Protein AF-A0A6A4KPT2-F1 (afdb_monomer_lite)

Foldseek 3Di:
DVCCVPPVVVVVVVVVPPPQPPDPVVQVPDPDHDDDPPDDPVVVQVVLVVVVWDWDDDPRGIDTDDDVVVSCVVVVVVVVVVVVVVVVVVCVVPDDDDDDDDDPPDDDDPVVVPDD

Radius of gyration: 29.13 Å; chains: 1; bounding box: 62×28×82 Å

InterPro domains:
  IPR007816 ResB-like domain [PF05140] (2-108)
  IPR023494 Cytochrome c biogenesis protein Ccs1/CcsB/ResB [PTHR31566] (1-115)

Sequence (116 aa):
MACTYTTQIPLVKVARRWSFSHSAESISKQEFAETLPRASIQDLGVILMGFLYKVFLKGPSLYAFKGLAGRFAPIGVHLAMLLIMVGGTLTAAGSFKGSVTVPQGLNFIVGDVLGP

pLDDT: mean 74.94, std 12.78, range [47.69, 95.12]

Structure (mmCIF, N/CA/C/O backbone):
data_AF-A0A6A4KPT2-F1
#
_entry.id   AF-A0A6A4KPT2-F1
#
loop_
_atom_site.group_PDB
_atom_site.id
_atom_site.type_symbol
_atom_site.label_atom_id
_atom_site.label_alt_id
_atom_site.label_comp_id
_atom_site.label_asym_id
_atom_site.label_entity_id
_atom_site.label_seq_id
_atom_site.pdbx_PDB_ins_code
_atom_site.Cartn_x
_atom_site.Cartn_y
_atom_site.Cartn_z
_atom_site.occupancy
_atom_site.B_iso_or_equiv
_atom_site.auth_seq_id
_atom_site.auth_comp_id
_atom_site.auth_asym_id
_atom_site.auth_atom_id
_atom_site.pdbx_PDB_model_num
ATOM 1 N N . MET A 1 1 ? 8.492 11.849 -7.154 1.00 47.69 1 MET A N 1
ATOM 2 C CA . MET A 1 1 ? 9.135 11.174 -5.998 1.00 47.69 1 MET A CA 1
ATOM 3 C C . MET A 1 1 ? 8.644 11.682 -4.637 1.00 47.69 1 MET A C 1
ATOM 5 O O . MET A 1 1 ? 8.608 10.889 -3.708 1.00 47.69 1 MET A O 1
ATOM 9 N N . ALA A 1 2 ? 8.203 12.943 -4.507 1.00 49.81 2 ALA A N 1
ATOM 10 C CA . ALA A 1 2 ? 7.696 13.495 -3.243 1.00 49.81 2 ALA A CA 1
ATOM 11 C C . ALA A 1 2 ? 6.436 12.788 -2.695 1.00 49.81 2 ALA A C 1
ATOM 13 O O . ALA A 1 2 ? 6.341 12.553 -1.499 1.00 49.81 2 ALA A O 1
ATOM 14 N N . CYS A 1 3 ? 5.506 12.367 -3.555 1.00 55.00 3 CYS A N 1
ATOM 15 C CA . CYS A 1 3 ? 4.214 11.795 -3.156 1.00 55.00 3 CYS A CA 1
ATOM 16 C C . CYS A 1 3 ? 4.296 10.422 -2.452 1.00 55.00 3 CYS A C 1
ATOM 18 O O . CYS A 1 3 ? 3.539 10.178 -1.520 1.00 55.00 3 CYS A O 1
ATOM 20 N N . THR A 1 4 ? 5.239 9.538 -2.800 1.00 56.41 4 THR A N 1
ATOM 21 C CA . THR A 1 4 ? 5.431 8.260 -2.077 1.00 56.41 4 THR A CA 1
ATOM 22 C C . THR A 1 4 ? 5.882 8.499 -0.629 1.00 56.41 4 THR A C 1
ATOM 24 O O . THR A 1 4 ? 5.414 7.841 0.298 1.00 56.41 4 THR A O 1
ATOM 27 N N . TYR A 1 5 ? 6.762 9.481 -0.418 1.00 53.12 5 TYR A N 1
ATOM 28 C CA . TYR A 1 5 ? 7.323 9.780 0.898 1.00 53.12 5 TYR A CA 1
ATOM 29 C C . TYR A 1 5 ? 6.356 10.581 1.779 1.00 53.12 5 TYR A C 1
ATOM 31 O O . TYR A 1 5 ? 6.262 10.325 2.978 1.00 53.12 5 TYR A O 1
ATOM 39 N N . THR A 1 6 ? 5.600 11.513 1.189 1.00 52.69 6 THR A N 1
ATOM 40 C CA . THR A 1 6 ? 4.708 12.408 1.940 1.00 52.69 6 THR A CA 1
ATOM 41 C C . THR A 1 6 ? 3.320 11.830 2.203 1.00 52.69 6 THR A C 1
ATOM 43 O O . THR A 1 6 ? 2.732 12.183 3.221 1.00 52.69 6 THR A O 1
ATOM 46 N N . THR A 1 7 ? 2.795 10.923 1.363 1.00 56.88 7 THR A N 1
ATOM 47 C CA . THR A 1 7 ? 1.440 10.361 1.562 1.00 56.88 7 THR A CA 1
ATOM 48 C C . THR A 1 7 ? 1.412 8.854 1.819 1.00 56.88 7 THR A C 1
ATOM 50 O O . THR A 1 7 ? 0.592 8.401 2.616 1.00 56.88 7 THR A O 1
ATOM 53 N N . GLN A 1 8 ? 2.315 8.057 1.231 1.00 51.06 8 GLN A N 1
ATOM 54 C CA . GLN A 1 8 ? 2.227 6.588 1.317 1.00 51.06 8 GLN A CA 1
ATOM 55 C C . GLN A 1 8 ? 2.937 5.994 2.548 1.00 51.06 8 GLN A C 1
ATOM 57 O O . GLN A 1 8 ? 2.390 5.100 3.196 1.00 51.06 8 GLN A O 1
ATOM 62 N N . ILE A 1 9 ? 4.112 6.504 2.939 1.00 56.25 9 ILE A N 1
ATOM 63 C CA . ILE A 1 9 ? 4.850 6.011 4.125 1.00 56.25 9 ILE A CA 1
ATOM 64 C C . ILE A 1 9 ? 4.100 6.246 5.456 1.00 56.25 9 ILE A C 1
ATOM 66 O O . ILE A 1 9 ? 4.073 5.324 6.283 1.00 56.25 9 ILE A O 1
ATOM 70 N N . PRO A 1 10 ? 3.455 7.407 5.699 1.00 54.28 10 PRO A N 1
ATOM 71 C CA . PRO A 1 10 ? 2.662 7.615 6.911 1.00 54.28 10 PRO A CA 1
ATOM 72 C C . PRO A 1 10 ? 1.471 6.654 6.985 1.00 54.28 10 PRO A C 1
ATOM 74 O O . PRO A 1 10 ? 1.222 6.057 8.032 1.00 54.28 10 PRO A O 1
ATOM 77 N N . LEU A 1 11 ? 0.785 6.432 5.858 1.00 54.00 11 LEU A N 1
ATOM 78 C CA . LEU A 1 11 ? -0.401 5.580 5.784 1.00 54.00 11 LEU A CA 1
ATOM 79 C C . LEU A 1 11 ? -0.075 4.107 6.070 1.00 54.00 11 LEU A C 1
ATOM 81 O O . LEU A 1 11 ? -0.829 3.434 6.770 1.00 54.00 11 LEU A O 1
ATOM 85 N N . VAL A 1 12 ? 1.074 3.614 5.592 1.00 54.44 12 VAL A N 1
ATOM 86 C CA . VAL A 1 12 ? 1.548 2.251 5.884 1.00 54.44 12 VAL A CA 1
ATOM 87 C C . VAL A 1 12 ? 1.994 2.115 7.339 1.00 54.44 12 VAL A C 1
ATOM 89 O O . VAL A 1 12 ? 1.676 1.110 7.968 1.00 54.44 12 VAL A O 1
ATOM 92 N N . LYS A 1 13 ? 2.672 3.116 7.922 1.00 51.16 13 LYS A N 1
ATOM 93 C CA . LYS A 1 13 ? 3.017 3.106 9.359 1.00 51.16 13 LYS A CA 1
ATOM 94 C C . LYS A 1 13 ? 1.772 3.088 10.254 1.00 51.16 13 LYS A C 1
ATOM 96 O O . LYS A 1 13 ? 1.773 2.377 11.258 1.00 51.16 13 LYS A O 1
ATOM 101 N N . VAL A 1 14 ? 0.717 3.815 9.880 1.00 54.25 14 VAL A N 1
ATOM 102 C CA . VAL A 1 14 ? -0.575 3.811 10.587 1.00 54.25 14 VAL A CA 1
ATOM 103 C C . VAL A 1 14 ? -1.312 2.485 10.379 1.00 54.25 14 VAL A C 1
ATOM 105 O O . VAL A 1 14 ? -1.782 1.901 11.349 1.00 54.25 14 VAL A O 1
ATOM 108 N N . ALA A 1 15 ? -1.327 1.940 9.159 1.00 52.38 15 ALA A N 1
ATOM 109 C CA . ALA A 1 15 ? -1.913 0.628 8.883 1.00 52.38 15 ALA A CA 1
ATOM 110 C C . ALA A 1 15 ? -1.187 -0.517 9.611 1.00 52.38 15 ALA A C 1
ATOM 112 O O . ALA A 1 15 ? -1.821 -1.504 9.959 1.00 52.38 15 ALA A O 1
ATOM 113 N N . ARG A 1 16 ? 0.123 -0.391 9.875 1.00 47.88 16 ARG A N 1
ATOM 114 C CA . ARG A 1 16 ? 0.915 -1.385 10.623 1.00 47.88 16 ARG A CA 1
ATOM 115 C C . ARG A 1 16 ? 0.788 -1.260 12.144 1.00 47.88 16 ARG A C 1
ATOM 117 O O . ARG A 1 16 ? 1.175 -2.188 12.850 1.00 47.88 16 ARG A O 1
ATOM 124 N N . ARG A 1 17 ? 0.239 -0.156 12.667 1.00 49.78 17 ARG A N 1
ATOM 125 C CA . ARG A 1 17 ? -0.199 -0.045 14.069 1.00 49.78 17 ARG A CA 1
ATOM 126 C C . ARG A 1 17 ? -1.589 -0.672 14.218 1.00 49.78 17 ARG A C 1
ATOM 128 O O . ARG A 1 17 ? -2.545 -0.025 14.627 1.00 49.78 17 ARG A O 1
ATOM 135 N N . TRP A 1 18 ? -1.684 -1.968 13.930 1.00 54.91 18 TRP A N 1
ATOM 136 C CA . TRP A 1 18 ? -2.767 -2.836 14.400 1.00 54.91 18 TRP A CA 1
ATOM 137 C C . TRP A 1 18 ? -2.623 -3.060 15.911 1.00 54.91 18 TRP A C 1
ATOM 139 O O . TRP A 1 18 ? -2.360 -4.162 16.388 1.00 54.91 18 TRP A O 1
ATOM 149 N N . SER A 1 19 ? -2.714 -1.977 16.679 1.00 51.22 19 SER A N 1
ATOM 150 C CA . SER A 1 19 ? -2.873 -2.070 18.119 1.00 51.22 19 SER A CA 1
ATOM 151 C C . SER A 1 19 ? -4.347 -2.358 18.349 1.00 51.22 19 SER A C 1
ATOM 153 O O . SER A 1 19 ? -5.195 -1.517 18.059 1.00 51.22 19 SER A O 1
ATOM 155 N N . PHE A 1 20 ? -4.661 -3.576 18.788 1.00 55.47 20 PHE A N 1
ATOM 156 C CA . PHE A 1 20 ? -5.970 -3.856 19.361 1.00 55.47 20 PHE A CA 1
ATOM 157 C C . PHE A 1 20 ? -6.186 -2.824 20.472 1.00 55.47 20 PHE A C 1
ATOM 159 O O . PHE A 1 20 ? -5.454 -2.825 21.463 1.00 55.47 20 PHE A O 1
ATOM 166 N N . SER A 1 21 ? -7.124 -1.895 20.271 1.00 58.53 21 SER A N 1
ATOM 167 C CA . SER A 1 21 ? -7.464 -0.916 21.300 1.00 58.53 21 SER A CA 1
ATOM 168 C C . SER A 1 21 ? -8.128 -1.678 22.436 1.00 58.53 21 SER A C 1
ATOM 170 O O . SER A 1 21 ? -9.280 -2.085 22.336 1.00 58.53 21 SER A O 1
ATOM 172 N N . HIS A 1 22 ? -7.370 -1.929 23.499 1.00 60.06 22 HIS A N 1
ATOM 173 C CA . HIS A 1 22 ? -7.850 -2.671 24.663 1.00 60.06 22 HIS A CA 1
ATOM 174 C C . HIS A 1 22 ? -8.641 -1.786 25.641 1.00 60.06 22 HIS A C 1
ATOM 176 O O . HIS A 1 22 ? -9.320 -2.309 26.519 1.00 60.06 22 HIS A O 1
ATOM 182 N N . SER A 1 23 ? -8.580 -0.456 25.494 1.00 64.31 23 SER A N 1
ATOM 183 C CA . SER A 1 23 ? -9.306 0.481 26.357 1.00 64.31 23 SER A CA 1
ATOM 184 C C . SER A 1 23 ? -10.642 0.884 25.735 1.00 64.31 23 SER A C 1
ATOM 186 O O . SER A 1 23 ? -10.665 1.571 24.709 1.00 64.31 23 SER A O 1
ATOM 188 N N . ALA A 1 24 ? -11.746 0.507 26.385 1.00 66.75 24 ALA A N 1
ATOM 189 C CA . ALA A 1 24 ? -13.103 0.913 26.010 1.00 66.75 24 ALA A CA 1
ATOM 190 C C . ALA A 1 24 ? -13.260 2.444 25.951 1.00 66.75 24 ALA A C 1
ATOM 192 O O . ALA A 1 24 ? -13.935 2.962 25.067 1.00 66.75 24 ALA A O 1
ATOM 193 N N . GLU A 1 25 ? -12.550 3.171 26.818 1.00 65.81 25 GLU A N 1
ATOM 194 C CA . GLU A 1 25 ? -12.540 4.637 26.852 1.00 65.81 25 GLU A CA 1
ATOM 195 C C . GLU A 1 25 ? -11.884 5.254 25.602 1.00 65.81 25 GLU A C 1
ATOM 197 O O . GLU A 1 25 ? -12.239 6.347 25.170 1.00 65.81 25 GLU A O 1
ATOM 202 N N . SER A 1 26 ? -10.925 4.552 24.984 1.00 66.69 26 SER A N 1
ATOM 203 C CA . SER A 1 26 ? -10.324 4.996 23.715 1.00 66.69 26 SER A CA 1
ATOM 204 C C . SER A 1 26 ? -11.262 4.791 22.527 1.00 66.69 26 SER A C 1
ATOM 206 O O . SER A 1 26 ? -11.211 5.554 21.566 1.00 66.69 26 SER A O 1
ATOM 208 N N . ILE A 1 27 ? -12.120 3.769 22.604 1.00 72.44 27 ILE A N 1
ATOM 209 C CA . ILE A 1 27 ? -13.096 3.434 21.565 1.00 72.44 27 ILE A CA 1
ATOM 210 C C . ILE A 1 27 ? -14.275 4.404 21.644 1.00 72.44 27 ILE A C 1
ATOM 212 O O . ILE A 1 27 ? -14.687 4.927 20.619 1.00 72.44 27 ILE A O 1
ATOM 216 N N . SER A 1 28 ? -14.751 4.736 22.849 1.00 69.81 28 SER A N 1
ATOM 217 C CA . SER A 1 28 ? -15.833 5.713 23.041 1.00 69.81 28 SER A CA 1
ATOM 218 C C . SER A 1 28 ? -15.453 7.144 22.647 1.00 69.81 28 SER A C 1
ATOM 220 O O . SER A 1 28 ? -16.334 7.966 22.431 1.00 69.81 28 SER A O 1
ATOM 222 N N . LYS A 1 29 ? -14.152 7.458 22.578 1.00 77.62 29 LYS A N 1
ATOM 223 C CA . LYS A 1 29 ? -13.630 8.752 22.105 1.00 77.62 29 LYS A CA 1
ATOM 224 C C . LYS A 1 29 ? -13.499 8.830 20.579 1.00 77.62 29 LYS A C 1
ATOM 226 O O . LYS A 1 29 ? -13.069 9.863 20.071 1.00 77.62 29 LYS A O 1
ATOM 231 N N . GLN A 1 30 ? -13.810 7.759 19.846 1.00 76.81 30 GLN A N 1
ATOM 232 C CA . GLN A 1 30 ? -13.848 7.808 18.387 1.00 76.81 30 GLN A CA 1
ATOM 233 C C . GLN A 1 30 ? -15.086 8.563 17.904 1.00 76.81 30 GLN A C 1
ATOM 235 O O . GLN A 1 30 ? -16.114 8.588 18.570 1.00 76.81 30 GLN A O 1
ATOM 240 N N . GLU A 1 31 ? -14.978 9.158 16.718 1.00 75.88 31 GLU A N 1
ATOM 241 C CA . GLU A 1 31 ? -16.055 9.931 16.089 1.00 75.88 31 GLU A CA 1
ATOM 242 C C . GLU A 1 31 ? -17.331 9.099 15.874 1.00 75.88 31 GLU A C 1
ATOM 244 O O . GLU A 1 31 ? -18.437 9.632 15.891 1.00 75.88 31 GLU A O 1
ATOM 249 N N . PHE A 1 32 ? -17.180 7.779 15.734 1.00 73.62 32 PHE A N 1
ATOM 250 C CA . PHE A 1 32 ? -18.284 6.836 15.654 1.00 73.62 32 PHE A CA 1
ATOM 251 C C . PHE A 1 32 ? -18.055 5.681 16.631 1.00 73.62 32 PHE A C 1
ATOM 253 O O . PHE A 1 32 ? -17.165 4.852 16.429 1.00 73.62 32 PHE A O 1
ATOM 260 N N . ALA A 1 33 ? -18.853 5.634 17.695 1.00 81.00 33 ALA A N 1
ATOM 261 C CA . ALA A 1 33 ? -18.820 4.578 18.696 1.00 81.00 33 ALA A CA 1
ATOM 262 C C . ALA A 1 33 ? -20.243 4.260 19.160 1.00 81.00 33 ALA A C 1
ATOM 264 O O . ALA A 1 33 ? -20.997 5.156 19.531 1.00 81.00 33 ALA A O 1
ATOM 265 N N . GLU A 1 34 ? -20.595 2.977 19.164 1.00 80.25 34 GLU A N 1
ATOM 266 C CA . GLU A 1 34 ? -21.913 2.501 19.576 1.00 80.25 34 GLU A CA 1
ATOM 267 C C . GLU A 1 34 ? -21.764 1.316 20.532 1.00 80.25 34 GLU A C 1
ATOM 269 O O . GLU A 1 34 ? -20.859 0.488 20.391 1.00 80.25 34 GLU A O 1
ATOM 274 N N . THR A 1 35 ? -22.631 1.248 21.542 1.00 81.75 35 THR A N 1
ATOM 275 C CA . THR A 1 35 ? -22.633 0.181 22.543 1.00 81.75 35 THR A CA 1
ATOM 276 C C . THR A 1 35 ? -23.797 -0.769 22.281 1.00 81.75 35 THR A C 1
ATOM 278 O O . THR A 1 35 ? -24.954 -0.364 22.233 1.00 81.75 35 THR A O 1
ATOM 281 N N . LEU A 1 36 ? -23.497 -2.061 22.122 1.00 82.50 36 LEU A N 1
ATOM 282 C CA . LEU A 1 36 ? -24.507 -3.091 21.877 1.00 82.50 36 LEU A CA 1
ATOM 283 C C . LEU A 1 36 ? -24.683 -3.963 23.134 1.00 82.50 36 LEU A C 1
ATOM 285 O O . LEU A 1 36 ? -23.880 -4.868 23.364 1.00 82.50 36 LEU A O 1
ATOM 289 N N . PRO A 1 37 ? -25.727 -3.742 23.955 1.00 76.62 37 PRO A N 1
ATOM 290 C CA . PRO A 1 37 ? -25.880 -4.394 25.261 1.00 76.62 37 PRO A CA 1
ATOM 291 C C . PRO A 1 37 ? -26.263 -5.884 25.198 1.00 76.62 37 PRO A C 1
ATOM 293 O O . PRO A 1 37 ? -26.233 -6.5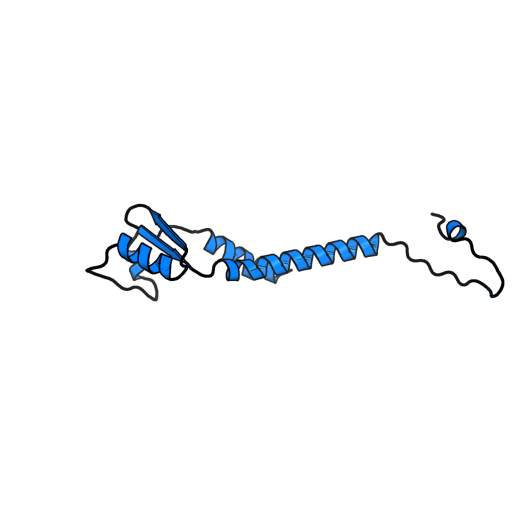65 26.220 1.00 76.62 37 PRO A O 1
ATOM 296 N N . ARG A 1 38 ? -26.645 -6.405 24.024 1.00 79.50 38 ARG A N 1
ATOM 297 C CA . ARG A 1 38 ? -27.075 -7.804 23.816 1.00 79.50 38 ARG A CA 1
ATOM 298 C C . ARG A 1 38 ? -26.335 -8.510 22.673 1.00 79.50 38 ARG A C 1
ATOM 300 O O . ARG A 1 38 ? -26.869 -9.444 22.086 1.00 79.50 38 ARG A O 1
ATOM 307 N N . ALA A 1 39 ? -25.129 -8.065 22.332 1.00 80.69 39 ALA A N 1
ATOM 308 C CA . ALA A 1 39 ? -24.351 -8.670 21.254 1.00 80.69 39 ALA A CA 1
ATOM 309 C C . ALA A 1 39 ? -23.297 -9.648 21.790 1.00 80.69 39 ALA A C 1
ATOM 311 O O . ALA A 1 39 ? -22.553 -9.330 22.718 1.00 80.69 39 ALA A O 1
ATOM 312 N N . SER A 1 40 ? -23.198 -10.824 21.164 1.00 83.88 40 SER A N 1
ATOM 313 C CA . SER A 1 40 ? -22.057 -11.726 21.340 1.00 83.88 40 SER A CA 1
ATOM 314 C C . SER A 1 40 ? -20.993 -11.426 20.290 1.00 83.88 40 SER A C 1
ATOM 316 O O . SER A 1 40 ? -21.287 -11.272 19.106 1.00 83.88 40 SER A O 1
ATOM 318 N N . ILE A 1 41 ? -19.732 -11.406 20.719 1.00 84.25 41 ILE A N 1
ATOM 319 C CA . ILE A 1 41 ? -18.574 -11.184 19.847 1.00 84.25 41 ILE A CA 1
ATOM 320 C C . ILE A 1 41 ? -18.480 -12.271 18.762 1.00 84.25 41 ILE A C 1
ATOM 322 O O . ILE A 1 41 ? -18.068 -12.003 17.636 1.00 84.25 41 ILE A O 1
ATOM 326 N N . GLN A 1 42 ? -18.869 -13.501 19.097 1.00 84.19 42 GLN A N 1
ATOM 327 C CA . GLN A 1 42 ? -18.789 -14.652 18.196 1.00 84.19 42 GLN A CA 1
ATOM 328 C C . GLN A 1 42 ? -19.809 -14.536 17.060 1.00 84.19 42 GLN A C 1
ATOM 330 O O . GLN A 1 42 ? -19.450 -14.706 15.898 1.00 84.19 42 GLN A O 1
ATOM 335 N N . ASP A 1 43 ? -21.047 -14.175 17.398 1.00 87.81 43 ASP A N 1
ATOM 336 C CA . ASP A 1 43 ? -22.134 -13.981 16.436 1.00 87.81 43 ASP A CA 1
ATOM 337 C C . ASP A 1 43 ? -21.828 -12.809 15.492 1.00 87.81 43 ASP A C 1
ATOM 339 O O . ASP A 1 43 ? -21.861 -12.937 14.267 1.00 87.81 43 ASP A O 1
ATOM 343 N N . LEU A 1 44 ? -21.349 -11.696 16.061 1.00 86.56 44 LEU A N 1
ATOM 344 C CA . LEU A 1 44 ? -20.902 -10.544 15.282 1.00 86.56 44 LEU A CA 1
ATOM 345 C C . LEU A 1 44 ? -19.768 -10.918 14.313 1.00 86.56 44 LEU A C 1
ATOM 347 O O . LEU A 1 44 ? -19.755 -10.475 13.167 1.00 86.56 44 LEU A O 1
ATOM 351 N N . GLY A 1 45 ? -18.835 -11.772 14.739 1.00 85.56 45 GLY A N 1
ATOM 352 C CA . GLY A 1 4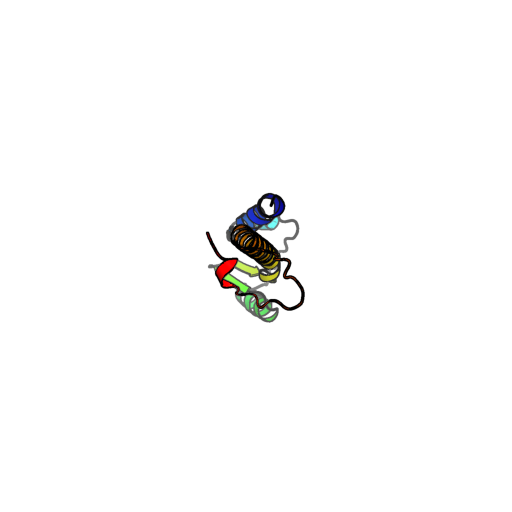5 ? -17.768 -12.273 13.878 1.00 85.56 45 GLY A CA 1
ATOM 353 C C . GLY A 1 45 ? -18.270 -13.090 12.695 1.00 85.56 45 GLY A C 1
ATOM 354 O O . GLY A 1 45 ? -17.788 -12.878 11.584 1.00 85.56 45 GLY A O 1
ATOM 355 N N . VAL A 1 46 ? -19.251 -13.971 12.903 1.00 87.81 46 VAL A N 1
ATOM 356 C CA . VAL A 1 46 ? -19.854 -14.779 11.829 1.00 87.81 46 VAL A CA 1
ATOM 357 C C . VAL A 1 46 ? -20.569 -13.887 10.816 1.00 87.81 46 VAL A C 1
ATOM 359 O O . VAL A 1 46 ? -20.337 -14.014 9.612 1.00 87.81 46 VAL A O 1
ATOM 362 N N . ILE A 1 47 ? -21.368 -12.931 11.294 1.00 89.00 47 ILE A N 1
ATOM 363 C CA . ILE A 1 47 ? -22.093 -11.981 10.443 1.00 89.00 47 ILE A CA 1
ATOM 364 C C . ILE A 1 47 ? -21.112 -11.167 9.589 1.00 89.00 47 ILE A C 1
ATOM 366 O O . ILE A 1 47 ? -21.246 -11.099 8.366 1.00 89.00 47 ILE A O 1
ATOM 370 N N . LEU A 1 48 ? -20.076 -10.590 10.206 1.00 87.19 48 LEU A N 1
ATOM 371 C CA . LEU A 1 48 ? -19.062 -9.794 9.508 1.00 87.19 48 LEU A CA 1
ATOM 372 C C . LEU A 1 48 ? -18.291 -10.617 8.468 1.00 87.19 48 LEU A C 1
ATOM 374 O O . LEU A 1 48 ? -17.992 -10.116 7.380 1.00 87.19 48 LEU A O 1
ATOM 378 N N . MET A 1 49 ? -18.006 -11.885 8.768 1.00 85.25 49 MET A N 1
ATOM 379 C CA . MET A 1 49 ? -17.362 -12.797 7.823 1.00 85.25 49 MET A CA 1
ATOM 380 C C . MET A 1 49 ? -18.233 -13.012 6.573 1.00 85.25 49 MET A C 1
ATOM 382 O O . MET A 1 49 ? -17.712 -12.972 5.457 1.00 85.25 49 MET A O 1
ATOM 386 N N . GLY A 1 50 ? -19.558 -13.117 6.743 1.00 87.12 50 GLY A N 1
ATOM 387 C CA . GLY A 1 50 ? -20.531 -13.171 5.644 1.00 87.12 50 GLY A CA 1
ATOM 388 C C . GLY A 1 50 ? -20.519 -11.932 4.739 1.00 87.12 50 GLY A C 1
ATOM 389 O O . GLY A 1 50 ? -20.729 -12.037 3.533 1.00 87.12 50 GLY A O 1
ATOM 390 N N . PHE A 1 51 ? -20.170 -10.760 5.274 1.00 87.00 51 PHE A N 1
ATOM 391 C CA . PHE A 1 51 ? -20.050 -9.510 4.512 1.00 87.00 51 PHE A CA 1
ATOM 392 C C . PHE A 1 51 ? -18.669 -9.285 3.854 1.00 87.00 51 PHE A C 1
ATOM 394 O O . PHE A 1 51 ? -18.357 -8.163 3.425 1.00 87.00 51 PHE A O 1
ATOM 401 N N . LEU A 1 52 ? -17.839 -10.330 3.734 1.00 84.25 52 LEU A N 1
ATOM 402 C CA . LEU A 1 52 ? -16.454 -10.280 3.235 1.00 84.25 52 LEU A CA 1
ATOM 403 C C . LEU A 1 52 ? -15.521 -9.388 4.075 1.00 84.25 52 LEU A C 1
ATOM 405 O O . LEU A 1 52 ? -14.573 -8.788 3.551 1.00 84.25 52 LEU A O 1
ATOM 409 N N . TYR A 1 53 ? -15.765 -9.281 5.379 1.00 86.12 53 TYR A N 1
ATOM 410 C CA . TYR A 1 53 ? -14.772 -8.705 6.278 1.00 86.12 53 TYR A CA 1
ATOM 411 C C . TYR A 1 53 ? -13.752 -9.769 6.669 1.00 86.12 53 TYR A C 1
ATOM 413 O O . TYR A 1 53 ? -14.080 -10.927 6.918 1.00 86.12 53 TYR A O 1
ATOM 421 N N . LYS A 1 54 ? -12.489 -9.357 6.767 1.00 83.31 54 LYS A N 1
ATOM 422 C CA . LYS A 1 54 ? -11.458 -10.158 7.421 1.00 83.31 54 LYS A CA 1
ATOM 423 C C . LYS A 1 54 ? -11.562 -9.916 8.918 1.00 83.31 54 LYS A C 1
ATOM 425 O O . LYS A 1 54 ? -11.299 -8.803 9.370 1.00 83.31 54 LYS A O 1
ATOM 430 N N . VAL A 1 55 ? -11.981 -10.945 9.648 1.00 85.25 55 VAL A N 1
ATOM 431 C CA . VAL A 1 55 ? -12.212 -10.910 11.095 1.00 85.25 55 VAL A CA 1
ATOM 432 C C . VAL A 1 55 ? -11.025 -11.541 11.822 1.00 85.25 55 VAL A C 1
ATOM 434 O O . VAL A 1 55 ? -10.551 -12.607 11.439 1.00 85.25 55 VAL A O 1
ATOM 437 N N . PHE A 1 56 ? -10.554 -10.884 12.877 1.00 83.06 56 PHE A N 1
ATOM 438 C CA . PHE A 1 56 ? -9.498 -11.346 13.769 1.00 83.06 56 PHE A CA 1
ATOM 439 C C . PHE A 1 56 ? -9.995 -11.280 15.212 1.00 83.06 56 PHE A C 1
ATOM 441 O O . PHE A 1 56 ? -10.411 -10.224 15.692 1.00 83.06 56 PHE A O 1
ATOM 448 N N . LEU A 1 57 ? -9.933 -12.415 15.903 1.00 80.81 57 LEU A N 1
ATOM 449 C CA . LEU A 1 57 ? -10.321 -12.555 17.303 1.00 80.81 57 LEU A CA 1
ATOM 450 C C . LEU A 1 57 ? -9.068 -12.618 18.177 1.00 80.81 57 LEU A C 1
ATOM 452 O O . LEU A 1 57 ? -8.176 -13.429 17.931 1.00 80.81 57 LEU A O 1
ATOM 456 N N . LYS A 1 58 ? -9.005 -11.777 19.211 1.00 76.81 58 LYS A N 1
ATOM 457 C CA . LYS A 1 58 ? -7.943 -11.806 20.223 1.00 76.81 58 LYS A CA 1
ATOM 458 C C . LYS A 1 58 ? -8.566 -11.662 21.610 1.00 76.81 58 LYS A C 1
ATOM 460 O O . LYS A 1 58 ? -8.815 -10.552 22.078 1.00 76.81 58 LYS A O 1
ATOM 465 N N . GLY A 1 59 ? -8.827 -12.793 22.265 1.00 79.19 59 GLY A N 1
ATOM 466 C CA . GLY A 1 59 ? -9.503 -12.826 23.566 1.00 79.19 59 GLY A CA 1
ATOM 467 C C . GLY A 1 59 ? -10.904 -12.189 23.492 1.00 79.19 59 GLY A C 1
ATOM 468 O O . GLY A 1 59 ? -11.668 -12.560 22.603 1.00 79.19 59 GLY A O 1
ATOM 469 N N . PRO A 1 60 ? -11.250 -11.225 24.368 1.00 79.69 60 PRO A N 1
ATOM 470 C CA . PRO A 1 60 ? -12.551 -10.547 24.354 1.00 79.69 60 PRO A CA 1
ATOM 471 C C . PRO A 1 60 ? -12.662 -9.435 23.291 1.00 79.69 60 PRO A C 1
ATOM 473 O O . PRO A 1 60 ? -13.616 -8.664 23.308 1.00 79.69 60 PRO A O 1
ATOM 476 N N . SER A 1 61 ? -11.690 -9.295 22.386 1.00 79.44 61 SER A N 1
ATOM 477 C CA . SER A 1 61 ? -11.680 -8.247 21.360 1.00 79.44 61 SER A CA 1
ATOM 478 C C . SER A 1 61 ? -11.819 -8.838 19.957 1.00 79.44 61 SER A C 1
ATOM 480 O O . SER A 1 61 ? -11.104 -9.775 19.592 1.00 79.44 61 SER A O 1
ATOM 482 N N . LEU A 1 62 ? -12.705 -8.246 19.152 1.00 83.00 62 LEU A N 1
ATOM 483 C CA . LEU A 1 62 ? -12.895 -8.565 17.739 1.00 83.00 62 LEU A CA 1
ATOM 484 C C . LEU A 1 62 ? -12.512 -7.370 16.881 1.00 83.00 62 LEU A C 1
ATOM 486 O O . LEU A 1 62 ? -12.954 -6.249 17.119 1.00 83.00 62 LEU A O 1
ATOM 490 N N . TYR A 1 63 ? -11.698 -7.629 15.868 1.00 82.94 63 TYR A N 1
ATOM 491 C CA . TYR A 1 63 ? -11.315 -6.646 14.871 1.00 82.94 63 TYR A CA 1
ATOM 492 C C . TYR A 1 63 ? -11.741 -7.136 13.494 1.00 82.94 63 TYR A C 1
ATOM 494 O O . TYR A 1 63 ? -11.450 -8.271 13.126 1.00 82.94 63 TYR A O 1
ATOM 502 N N . ALA A 1 64 ? -12.414 -6.289 12.723 1.00 84.12 64 ALA A N 1
ATOM 503 C CA . ALA A 1 64 ? -12.851 -6.633 11.381 1.00 84.12 64 ALA A CA 1
ATOM 504 C C . ALA A 1 64 ? -12.580 -5.493 10.412 1.00 84.12 64 ALA A C 1
ATOM 506 O O . ALA A 1 64 ? -12.812 -4.327 10.722 1.00 84.12 64 ALA A O 1
ATOM 507 N N . PHE A 1 65 ? -12.093 -5.829 9.221 1.00 80.88 65 PHE A N 1
ATOM 508 C CA . PHE A 1 65 ? -11.814 -4.835 8.192 1.00 80.88 65 PHE A CA 1
ATOM 509 C C . PHE A 1 65 ? -12.096 -5.360 6.789 1.00 80.88 65 PHE A C 1
ATOM 511 O O . PHE A 1 65 ? -11.998 -6.554 6.504 1.00 80.88 65 PHE A O 1
ATOM 518 N N . LYS A 1 66 ? -12.397 -4.428 5.888 1.00 81.00 66 LYS A N 1
ATOM 519 C CA . LYS A 1 66 ? -12.658 -4.673 4.469 1.00 81.00 66 LYS A CA 1
ATOM 520 C C . LYS A 1 66 ? -11.896 -3.642 3.635 1.00 81.00 66 LYS A C 1
ATOM 522 O O . LYS A 1 66 ? -11.673 -2.521 4.083 1.00 81.00 66 LYS A O 1
ATOM 527 N N . GLY A 1 67 ? -11.451 -4.023 2.436 1.00 73.88 67 GLY A N 1
ATOM 528 C CA . GLY A 1 67 ? -10.877 -3.069 1.472 1.00 73.88 67 GLY A CA 1
ATOM 529 C C . GLY A 1 67 ? -9.396 -2.706 1.655 1.00 73.88 67 GLY A C 1
ATOM 530 O O . GLY A 1 67 ? -8.934 -1.726 1.076 1.00 73.88 67 GLY A O 1
ATOM 531 N N . LEU A 1 68 ? -8.616 -3.497 2.402 1.00 71.50 68 LEU A N 1
ATOM 532 C CA . LEU A 1 68 ? -7.181 -3.236 2.604 1.00 71.50 68 LEU A CA 1
ATOM 533 C C . LEU A 1 68 ? -6.384 -3.238 1.282 1.00 71.50 68 LEU A C 1
ATOM 535 O O . LEU A 1 68 ? -5.462 -2.446 1.114 1.00 71.50 68 LEU A O 1
ATOM 539 N N . ALA A 1 69 ? -6.777 -4.083 0.322 1.00 69.81 69 ALA A N 1
ATOM 540 C CA . ALA A 1 69 ? -6.145 -4.164 -0.997 1.00 69.81 69 ALA A CA 1
ATOM 541 C C . ALA A 1 69 ? -6.188 -2.823 -1.754 1.00 69.81 69 ALA A C 1
ATOM 543 O O . ALA A 1 69 ? -5.190 -2.424 -2.349 1.00 69.81 69 ALA A O 1
ATOM 544 N N . GLY A 1 70 ? -7.297 -2.082 -1.651 1.00 67.12 70 GLY A N 1
ATOM 545 C CA . GLY A 1 70 ? -7.440 -0.765 -2.280 1.00 67.12 70 GLY A CA 1
ATOM 546 C C . GLY A 1 70 ? -6.493 0.289 -1.702 1.00 67.12 70 GLY A C 1
ATOM 547 O O . GLY A 1 70 ? -6.089 1.202 -2.412 1.00 67.12 70 GLY A O 1
ATOM 548 N N . ARG A 1 71 ? -6.066 0.135 -0.440 1.00 75.12 71 ARG A N 1
ATOM 549 C CA . ARG A 1 71 ? -5.067 1.021 0.181 1.00 75.12 71 ARG A CA 1
ATOM 550 C C . ARG A 1 71 ? -3.632 0.7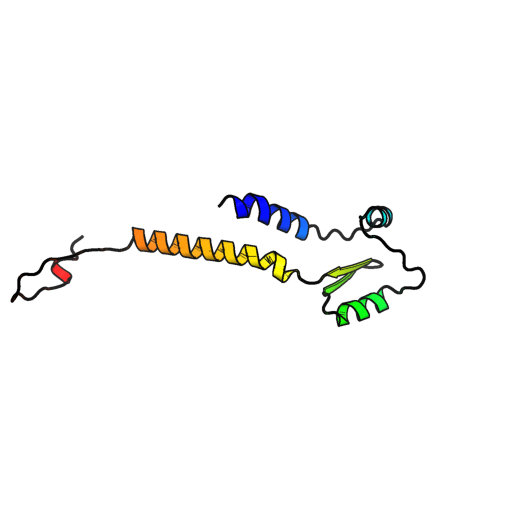00 -0.247 1.00 75.12 71 ARG A C 1
ATOM 552 O O . ARG A 1 71 ? -2.802 1.602 -0.260 1.00 75.12 71 ARG A O 1
ATOM 559 N N . PHE A 1 72 ? -3.335 -0.550 -0.610 1.00 74.00 72 PHE A N 1
ATOM 560 C CA . PHE A 1 72 ? -2.012 -0.952 -1.110 1.00 74.00 72 PHE A CA 1
ATOM 561 C C . PHE A 1 72 ? -1.842 -0.754 -2.620 1.00 74.00 72 PHE A C 1
ATOM 563 O O . PHE A 1 72 ? -0.712 -0.615 -3.085 1.00 74.00 72 PHE A O 1
ATOM 570 N N . ALA A 1 73 ? -2.936 -0.701 -3.383 1.00 77.25 73 ALA A N 1
ATOM 571 C CA . ALA A 1 73 ? -2.887 -0.549 -4.836 1.00 77.25 73 ALA A CA 1
ATOM 572 C C . ALA A 1 73 ? -2.067 0.675 -5.314 1.00 77.25 73 ALA A C 1
ATOM 574 O O . ALA A 1 73 ? -1.201 0.489 -6.172 1.00 77.25 73 ALA A O 1
ATOM 575 N N . PRO A 1 74 ? -2.208 1.889 -4.736 1.00 78.25 74 PRO A N 1
ATOM 576 C CA . PRO A 1 74 ? -1.408 3.046 -5.153 1.00 78.25 74 PRO A CA 1
ATOM 577 C C . PRO A 1 74 ? 0.103 2.865 -4.945 1.00 78.25 74 PRO A C 1
ATOM 579 O O . PRO A 1 74 ? 0.906 3.416 -5.696 1.00 78.25 74 PRO A O 1
ATOM 582 N N . ILE A 1 75 ? 0.501 2.066 -3.950 1.00 80.50 75 ILE A N 1
ATOM 583 C CA . ILE A 1 75 ? 1.911 1.783 -3.652 1.00 80.50 75 ILE A CA 1
ATOM 584 C C . ILE A 1 75 ? 2.509 0.902 -4.752 1.00 80.50 75 ILE A C 1
ATOM 586 O O . ILE A 1 75 ? 3.595 1.190 -5.254 1.00 80.50 75 ILE A O 1
ATOM 590 N N . GLY A 1 76 ? 1.777 -0.136 -5.171 1.00 83.31 76 GLY A N 1
ATOM 591 C CA . GLY A 1 76 ? 2.193 -1.009 -6.269 1.00 83.31 76 GLY A CA 1
ATOM 592 C C . GLY A 1 76 ? 2.377 -0.248 -7.584 1.00 83.31 76 GLY A C 1
ATOM 593 O O . GLY A 1 76 ? 3.386 -0.428 -8.262 1.00 83.31 76 GLY A O 1
ATOM 594 N N . VAL A 1 77 ? 1.453 0.667 -7.903 1.00 85.56 77 VAL A N 1
ATOM 595 C CA . VAL A 1 77 ? 1.530 1.502 -9.117 1.00 85.56 77 VAL A CA 1
ATOM 596 C C . VAL A 1 77 ? 2.775 2.389 -9.110 1.00 85.56 77 VAL A C 1
ATOM 598 O O . VAL A 1 77 ? 3.489 2.463 -10.109 1.00 85.56 77 VAL A O 1
ATOM 601 N N . HIS A 1 78 ? 3.081 3.029 -7.979 1.00 79.75 78 HIS A N 1
ATOM 602 C CA . HIS A 1 78 ? 4.270 3.877 -7.867 1.00 79.75 78 HIS A CA 1
ATOM 603 C C . HIS A 1 78 ? 5.566 3.074 -8.031 1.00 79.75 78 HIS A C 1
ATOM 605 O O . HIS A 1 78 ? 6.491 3.535 -8.700 1.00 79.75 78 HIS A O 1
ATOM 611 N N . LEU A 1 79 ? 5.634 1.870 -7.454 1.00 85.88 79 LEU A N 1
ATOM 612 C CA . LEU A 1 79 ? 6.793 0.991 -7.601 1.00 85.88 79 LEU A CA 1
ATOM 613 C C . LEU A 1 79 ? 6.997 0.565 -9.061 1.00 85.88 79 LEU A C 1
ATOM 615 O O . LEU A 1 79 ? 8.117 0.630 -9.564 1.00 85.88 79 LEU A O 1
ATOM 619 N N . ALA A 1 80 ? 5.918 0.186 -9.750 1.00 90.88 80 ALA A N 1
ATOM 620 C CA . ALA A 1 80 ? 5.969 -0.183 -11.162 1.00 90.88 80 ALA A CA 1
ATOM 621 C C . ALA A 1 80 ? 6.458 0.982 -12.037 1.00 90.88 80 ALA A C 1
ATOM 623 O O . ALA A 1 80 ? 7.343 0.796 -12.871 1.00 90.88 80 ALA A O 1
ATOM 624 N N . MET A 1 81 ? 5.948 2.197 -11.800 1.00 89.50 81 MET A N 1
ATOM 625 C CA . MET A 1 81 ? 6.381 3.396 -12.523 1.00 89.50 81 MET A CA 1
ATOM 626 C C . MET A 1 81 ? 7.881 3.669 -12.334 1.00 89.50 81 MET A C 1
ATOM 628 O O . MET A 1 81 ? 8.572 3.976 -13.304 1.00 89.50 81 MET A O 1
ATOM 632 N N . LEU A 1 82 ? 8.406 3.519 -11.111 1.00 89.94 82 LEU A N 1
ATOM 633 C CA . LEU A 1 82 ? 9.838 3.686 -10.837 1.00 89.94 82 LEU A CA 1
ATOM 634 C C . LEU A 1 82 ? 10.690 2.628 -11.543 1.00 89.94 82 LEU A C 1
ATOM 636 O O . LEU A 1 82 ? 11.717 2.972 -12.123 1.00 89.94 82 LEU A O 1
ATOM 640 N N . LEU A 1 83 ? 10.265 1.364 -11.518 1.00 93.31 83 LEU A N 1
ATOM 641 C CA . LEU A 1 83 ? 10.996 0.266 -12.150 1.00 93.31 83 LEU A CA 1
ATOM 642 C C . LEU A 1 83 ? 11.088 0.472 -13.666 1.00 93.31 83 LEU A C 1
ATOM 644 O O . LEU A 1 83 ? 12.183 0.412 -14.223 1.00 93.31 83 LEU A O 1
ATOM 648 N N . ILE A 1 84 ? 9.967 0.798 -14.317 1.00 95.12 84 ILE A N 1
ATOM 649 C CA . ILE A 1 84 ? 9.928 1.087 -15.759 1.00 95.12 84 ILE A CA 1
ATOM 650 C C . ILE A 1 84 ? 10.850 2.263 -16.097 1.00 95.12 84 ILE A C 1
ATOM 652 O O . ILE A 1 84 ? 11.618 2.191 -17.054 1.00 95.12 84 ILE A O 1
ATOM 656 N N . MET A 1 85 ? 10.818 3.331 -15.295 1.00 94.12 85 MET A N 1
ATOM 657 C CA . MET A 1 85 ? 11.642 4.515 -15.532 1.00 94.12 85 MET A CA 1
ATOM 658 C C . MET A 1 85 ? 13.141 4.217 -15.386 1.00 94.12 85 MET A C 1
ATOM 660 O O . MET A 1 85 ? 13.934 4.647 -16.217 1.00 94.12 85 MET A O 1
ATOM 664 N N . VAL A 1 86 ? 13.541 3.447 -14.369 1.00 95.12 86 VAL A N 1
ATOM 665 C CA . VAL A 1 86 ? 14.941 3.029 -14.183 1.00 95.12 86 VAL A CA 1
ATOM 666 C C . VAL A 1 86 ? 15.397 2.117 -15.319 1.00 95.12 86 VAL A C 1
ATOM 668 O O . VAL A 1 86 ? 16.458 2.351 -15.894 1.00 95.12 86 VAL A O 1
ATOM 671 N N . GLY A 1 87 ? 14.590 1.119 -15.685 1.00 94.75 87 GLY A N 1
ATOM 672 C CA . GLY A 1 87 ? 14.899 0.219 -16.797 1.00 94.75 87 GLY A CA 1
ATOM 673 C C . GLY A 1 87 ? 15.052 0.965 -18.124 1.00 94.75 87 GLY A C 1
ATOM 674 O O . GLY A 1 87 ? 16.002 0.715 -18.867 1.00 94.75 87 GLY A O 1
ATOM 675 N N . GLY A 1 88 ? 14.175 1.939 -18.385 1.00 94.19 88 GLY A N 1
ATOM 676 C CA . GLY A 1 88 ? 14.266 2.821 -19.547 1.00 94.19 88 GLY A CA 1
ATOM 677 C C . GLY A 1 88 ? 15.547 3.655 -19.554 1.00 94.19 88 GLY A C 1
ATOM 678 O O . GLY A 1 88 ? 16.229 3.702 -20.572 1.00 94.19 88 GLY A O 1
ATOM 679 N N . THR A 1 89 ? 15.923 4.250 -18.419 1.00 93.75 89 THR A N 1
ATOM 680 C CA . THR A 1 89 ? 17.155 5.048 -18.302 1.00 93.75 89 THR A CA 1
ATOM 681 C C . THR A 1 89 ? 18.412 4.206 -18.507 1.00 93.75 89 THR A C 1
ATOM 683 O O . THR A 1 89 ? 19.303 4.623 -19.240 1.00 93.75 89 THR A O 1
ATOM 686 N N . LEU A 1 90 ? 18.486 3.011 -17.912 1.00 93.75 90 LEU A N 1
ATOM 687 C CA . LEU A 1 90 ? 19.627 2.105 -18.092 1.00 93.75 90 LEU A CA 1
ATOM 688 C C . LEU A 1 90 ? 19.743 1.633 -19.543 1.00 93.75 90 LEU A C 1
ATOM 690 O O . LEU A 1 90 ? 20.830 1.652 -20.113 1.00 93.75 90 LEU A O 1
ATOM 694 N N . THR A 1 91 ? 18.611 1.277 -20.155 1.00 91.31 91 THR A N 1
ATOM 695 C CA . THR A 1 91 ? 18.563 0.898 -21.571 1.00 91.31 91 THR A CA 1
ATOM 696 C C . THR A 1 91 ? 18.986 2.065 -22.456 1.00 91.31 91 THR A C 1
ATOM 698 O O . THR A 1 91 ? 19.770 1.874 -23.373 1.00 91.31 91 THR A O 1
ATOM 701 N N . ALA A 1 92 ? 18.523 3.285 -22.180 1.00 88.38 92 ALA A N 1
ATOM 702 C CA . ALA A 1 92 ? 18.894 4.465 -22.954 1.00 88.38 92 ALA A CA 1
ATOM 703 C C . ALA A 1 92 ? 20.380 4.828 -22.807 1.00 88.38 92 ALA A C 1
ATOM 705 O O . ALA A 1 92 ? 21.005 5.182 -23.800 1.00 88.38 92 ALA A O 1
ATOM 706 N N . ALA A 1 93 ? 20.943 4.718 -21.601 1.00 87.50 93 ALA A N 1
ATOM 707 C CA . ALA A 1 93 ? 22.349 5.016 -21.334 1.00 87.50 93 ALA A CA 1
ATOM 708 C C . ALA A 1 93 ? 23.306 3.959 -21.914 1.00 87.50 93 ALA A C 1
ATOM 710 O O . ALA A 1 93 ? 24.407 4.301 -22.328 1.00 87.50 93 ALA A O 1
ATOM 711 N N . GLY A 1 94 ? 22.892 2.688 -21.946 1.00 84.06 94 GLY A N 1
ATOM 712 C CA . GLY A 1 94 ? 23.678 1.581 -22.501 1.00 84.06 94 GLY A CA 1
ATOM 713 C C . GLY A 1 94 ? 23.376 1.244 -23.965 1.00 84.06 94 GLY A C 1
ATOM 714 O O . GLY A 1 94 ? 24.003 0.344 -24.519 1.00 84.06 94 GLY A O 1
ATOM 715 N N . SER A 1 95 ? 22.405 1.908 -24.601 1.00 80.50 95 SER A N 1
ATOM 716 C CA . SER A 1 95 ? 22.025 1.615 -25.985 1.00 80.50 95 SER A CA 1
ATOM 717 C C . SER A 1 95 ? 22.982 2.294 -26.958 1.00 80.50 95 SER A C 1
ATOM 719 O O . SER A 1 95 ? 23.090 3.517 -27.006 1.00 80.50 95 SER A O 1
ATOM 721 N N . PHE A 1 96 ? 23.624 1.479 -27.791 1.00 71.38 96 PHE A N 1
ATOM 722 C CA . PHE A 1 96 ? 24.380 1.953 -28.939 1.00 71.38 96 PHE A CA 1
ATOM 723 C C . PHE A 1 96 ? 23.401 2.385 -30.037 1.00 71.38 96 PHE A C 1
ATOM 725 O O . PHE A 1 96 ? 22.578 1.590 -30.499 1.00 71.38 96 PHE A O 1
ATOM 732 N N . LYS A 1 97 ? 23.458 3.657 -30.435 1.00 71.06 97 LYS A N 1
ATOM 733 C CA . LYS A 1 97 ? 22.671 4.209 -31.541 1.00 71.06 97 LYS A CA 1
ATOM 734 C C . LYS A 1 97 ? 23.626 4.818 -32.554 1.00 71.06 97 LYS A C 1
ATOM 736 O O . LYS A 1 97 ? 24.337 5.763 -32.235 1.00 71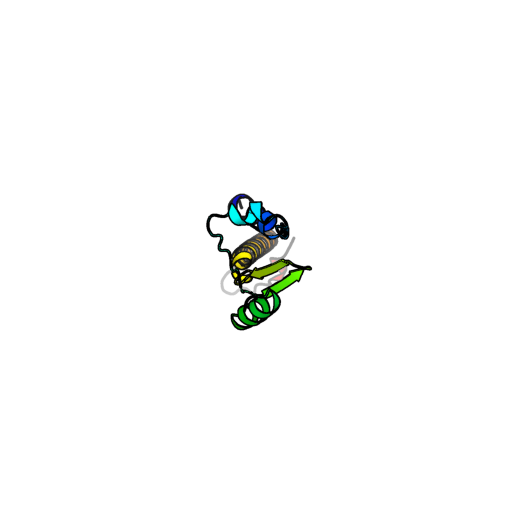.06 97 LYS A O 1
ATOM 741 N N . GLY A 1 98 ? 23.609 4.291 -33.771 1.00 70.88 98 GLY A N 1
ATOM 742 C CA . GLY A 1 98 ? 24.380 4.798 -34.898 1.00 70.88 98 GLY A CA 1
ATOM 743 C C . GLY A 1 98 ? 23.497 4.870 -36.136 1.00 70.88 98 GLY A C 1
ATOM 744 O O . GLY A 1 98 ? 22.623 4.028 -36.332 1.00 70.88 98 GLY A O 1
ATOM 745 N N . SER A 1 99 ? 23.709 5.891 -36.956 1.00 70.19 99 SER A N 1
ATOM 746 C CA . SER A 1 99 ? 23.112 6.001 -38.284 1.00 70.19 99 SER A CA 1
ATOM 747 C C . SER A 1 99 ? 24.245 6.146 -39.282 1.00 70.19 99 SER A C 1
ATOM 749 O O . SER A 1 99 ? 25.112 6.997 -39.094 1.00 70.19 99 SER A O 1
ATOM 751 N N . VAL A 1 100 ? 24.229 5.342 -40.341 1.00 71.62 100 VAL A N 1
ATOM 752 C CA . VAL A 1 100 ? 25.195 5.442 -41.435 1.00 71.62 100 VAL A CA 1
ATOM 753 C C . VAL A 1 100 ? 24.476 5.767 -42.728 1.00 71.62 100 VAL A C 1
ATOM 755 O O . VAL A 1 100 ? 23.506 5.117 -43.111 1.00 71.62 100 VAL A O 1
ATOM 758 N N . THR A 1 101 ? 24.984 6.783 -43.413 1.00 78.81 101 THR A N 1
ATOM 759 C CA . THR A 1 101 ? 24.605 7.119 -44.781 1.00 78.81 101 THR A CA 1
ATOM 760 C C . THR A 1 101 ? 25.376 6.227 -45.750 1.00 78.81 101 THR A C 1
ATOM 762 O O . THR A 1 101 ? 26.597 6.341 -45.840 1.00 78.81 101 THR A O 1
ATOM 765 N N . VAL A 1 102 ? 24.674 5.355 -46.482 1.00 77.69 102 VAL A N 1
ATOM 766 C CA . VAL A 1 102 ? 25.279 4.471 -47.495 1.00 77.69 102 VAL A CA 1
ATOM 767 C C . VAL A 1 102 ? 24.961 5.004 -48.901 1.00 77.69 102 VAL A C 1
ATOM 769 O O . VAL A 1 102 ? 23.786 5.239 -49.200 1.00 77.69 102 VAL A O 1
ATOM 772 N N . PRO A 1 103 ? 25.964 5.199 -49.778 1.00 78.31 103 PRO A N 1
ATOM 773 C CA . PRO A 1 103 ? 25.732 5.570 -51.172 1.00 78.31 103 PRO A CA 1
ATOM 774 C C . PRO A 1 103 ? 24.956 4.484 -51.932 1.00 78.31 103 PRO A C 1
ATOM 776 O O . PRO A 1 103 ? 25.146 3.289 -51.705 1.00 78.31 103 PRO A O 1
ATOM 779 N N . GLN A 1 104 ? 24.096 4.894 -52.866 1.00 79.19 104 GLN A N 1
ATOM 780 C CA . GLN A 1 104 ? 23.315 3.971 -53.696 1.00 79.19 104 GLN A CA 1
ATOM 781 C C . GLN A 1 104 ? 24.247 3.077 -54.535 1.00 79.19 104 GLN A C 1
ATOM 783 O O . GLN A 1 104 ? 25.076 3.583 -55.288 1.00 79.19 104 GLN A O 1
ATOM 788 N N . GLY A 1 105 ? 24.097 1.753 -54.414 1.00 79.19 105 GLY A N 1
ATOM 789 C CA . GLY A 1 105 ? 24.840 0.761 -55.204 1.00 79.19 105 GLY A CA 1
ATOM 790 C C . GLY A 1 105 ? 26.046 0.108 -54.515 1.00 79.19 105 GLY A C 1
ATOM 791 O O . GLY A 1 105 ? 26.680 -0.748 -55.127 1.00 79.19 105 GLY A O 1
ATOM 792 N N . LEU A 1 106 ? 26.356 0.455 -53.259 1.00 74.00 106 LEU A N 1
ATOM 793 C CA . LEU A 1 106 ? 27.410 -0.196 -52.467 1.00 74.00 106 LEU A CA 1
ATOM 794 C C . LEU A 1 106 ? 26.825 -1.141 -51.408 1.00 74.00 106 LEU A C 1
ATOM 796 O O . LEU A 1 106 ? 25.803 -0.847 -50.788 1.00 74.00 106 LEU A O 1
ATO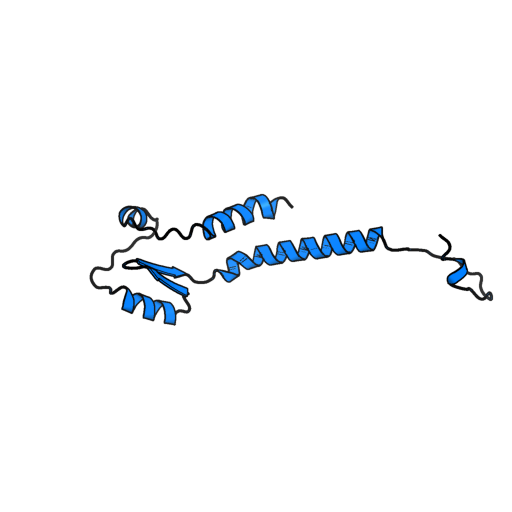M 800 N N . ASN A 1 107 ? 27.498 -2.273 -51.184 1.00 76.31 107 ASN A N 1
ATOM 801 C CA . ASN A 1 107 ? 27.175 -3.189 -50.090 1.00 76.31 107 ASN A CA 1
ATOM 802 C C . ASN A 1 107 ? 27.707 -2.624 -48.769 1.00 76.31 107 ASN A C 1
ATOM 804 O O . ASN A 1 107 ? 28.842 -2.152 -48.719 1.00 76.31 107 ASN A O 1
ATOM 808 N N . PHE A 1 108 ? 26.907 -2.700 -47.704 1.00 74.19 108 PHE A N 1
ATOM 809 C CA . PHE A 1 108 ? 27.323 -2.293 -46.362 1.00 74.19 108 PHE A CA 1
ATOM 810 C C . PHE A 1 108 ? 27.438 -3.516 -45.445 1.00 74.19 108 PHE A C 1
ATOM 812 O O . PHE A 1 108 ? 26.591 -4.411 -45.484 1.00 74.19 108 PHE A O 1
ATOM 819 N N . ILE A 1 109 ? 28.481 -3.544 -44.615 1.00 76.56 109 ILE A N 1
ATOM 820 C CA . ILE A 1 109 ? 28.701 -4.577 -43.600 1.00 76.56 109 ILE A CA 1
ATOM 821 C C . ILE A 1 109 ? 28.495 -3.923 -42.234 1.00 76.56 109 ILE A C 1
ATOM 823 O O . ILE A 1 109 ? 29.200 -2.987 -41.872 1.00 76.56 109 ILE A O 1
ATOM 827 N N . VAL A 1 110 ? 27.523 -4.419 -41.461 1.00 74.00 110 VAL A N 1
ATOM 828 C CA . VAL A 1 110 ? 27.175 -3.885 -40.126 1.00 74.00 110 VAL A CA 1
ATOM 829 C C . VAL A 1 110 ? 28.389 -3.866 -39.179 1.00 74.00 110 VAL A C 1
ATOM 831 O O . VAL A 1 110 ? 28.507 -2.970 -38.348 1.00 74.00 110 VAL A O 1
ATOM 834 N N . GLY A 1 111 ? 29.310 -4.825 -39.332 1.00 71.00 111 GLY A N 1
ATOM 835 C CA . GLY A 1 111 ? 30.526 -4.952 -38.522 1.00 71.00 111 GLY A CA 1
ATOM 836 C C . GLY A 1 111 ? 31.526 -3.798 -38.659 1.00 71.00 111 GLY A C 1
ATOM 837 O O . GLY A 1 111 ? 32.175 -3.475 -37.671 1.00 71.00 111 GLY A O 1
ATOM 838 N N . ASP A 1 112 ? 31.596 -3.123 -39.812 1.00 69.12 112 ASP A N 1
ATOM 839 C CA . ASP A 1 112 ? 32.517 -1.985 -40.019 1.00 69.12 112 ASP A CA 1
ATOM 840 C C . ASP A 1 112 ? 32.085 -0.728 -39.246 1.00 69.12 112 ASP A C 1
ATOM 842 O O . ASP A 1 112 ? 32.875 0.189 -39.033 1.00 69.12 112 ASP A O 1
ATOM 846 N N . VAL A 1 113 ? 30.823 -0.683 -38.809 1.00 67.69 113 VAL A N 1
ATOM 847 C CA . VAL A 1 113 ? 30.226 0.446 -38.080 1.00 67.69 113 VAL A CA 1
ATOM 848 C C . VAL A 1 113 ? 30.220 0.225 -36.562 1.00 67.69 113 VAL A C 1
ATOM 850 O O . VAL A 1 113 ? 29.990 1.157 -35.797 1.00 67.69 113 VAL A O 1
ATOM 853 N N . LEU A 1 114 ? 30.454 -1.013 -36.119 1.00 66.75 114 LEU A N 1
ATOM 854 C CA . LEU A 1 114 ? 30.422 -1.443 -34.716 1.00 66.75 114 LEU A CA 1
ATOM 855 C C . LEU A 1 114 ? 31.835 -1.555 -34.108 1.00 66.75 114 LEU A C 1
ATOM 857 O O . LEU A 1 114 ? 32.081 -2.420 -33.267 1.00 66.75 114 LEU A O 1
ATOM 861 N N . GLY A 1 115 ? 32.773 -0.706 -34.542 1.00 63.81 115 GLY A N 1
ATOM 862 C CA . GLY A 1 115 ? 34.051 -0.521 -33.844 1.00 63.81 115 GLY A CA 1
ATOM 863 C C . GLY A 1 115 ? 33.847 0.148 -32.472 1.00 63.81 115 GLY A C 1
ATOM 864 O O . GLY A 1 115 ? 32.852 0.860 -32.311 1.00 63.81 115 GLY A O 1
ATOM 865 N N . PRO A 1 116 ? 34.731 -0.100 -31.484 1.00 58.06 116 PRO A N 1
ATOM 866 C CA . PRO A 1 116 ? 34.643 0.522 -30.161 1.00 58.06 116 PRO A CA 1
ATOM 867 C C . PRO A 1 116 ? 34.702 2.0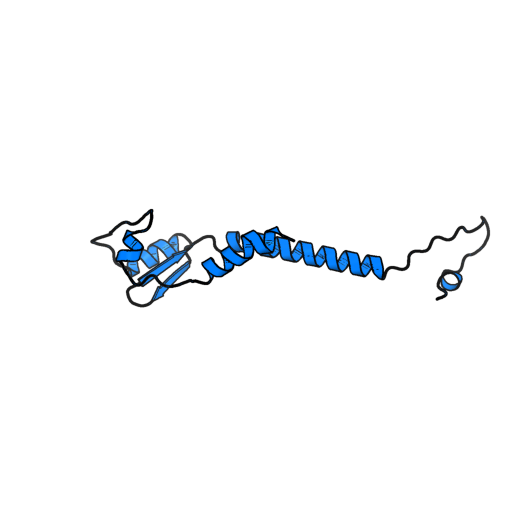54 -30.212 1.00 58.06 116 PRO A C 1
ATOM 869 O O . PRO A 1 116 ? 35.416 2.595 -31.089 1.00 58.06 116 PRO A O 1
#

Secondary structure (DSSP, 8-state):
-HHIIIIIHHHHHHHH-------HHHHHTSSS----TT--HHHHHHHHHHTT-EEEEETTEEEEE--HHHHHHHHHHHHHHHHHHHHHHHHHHH---------TT----GGGG---

Organism: NCBI:txid262921